Protein AF-A0A3A8JT07-F1 (afdb_monomer)

Radius of gyration: 25.57 Å; Cα contacts (8 Å, |Δi|>4): 66; chains: 1; bounding box: 73×43×62 Å

Mean predicted aligned error: 12.84 Å

pLDDT: mean 75.58, std 18.22, range [32.94, 95.94]

Structure (mmCIF, N/CA/C/O backbone):
data_AF-A0A3A8JT07-F1
#
_entry.id   AF-A0A3A8JT07-F1
#
loop_
_atom_site.group_PDB
_atom_site.id
_atom_site.type_symbol
_atom_site.label_atom_id
_atom_site.label_alt_id
_atom_site.label_comp_id
_atom_site.label_asym_id
_atom_site.label_entity_id
_atom_site.label_seq_id
_atom_site.pdbx_PDB_ins_code
_atom_site.Cartn_x
_atom_site.Cartn_y
_atom_site.Cartn_z
_atom_site.occupancy
_atom_site.B_iso_or_equiv
_atom_site.auth_seq_id
_atom_site.auth_comp_id
_atom_site.auth_asym_id
_atom_site.auth_atom_id
_atom_site.pdbx_PDB_model_num
ATOM 1 N N . TRP A 1 1 ? 56.493 26.910 -41.799 1.00 32.94 1 TRP A N 1
ATOM 2 C CA . TRP A 1 1 ? 55.081 27.142 -42.151 1.00 32.94 1 TRP A CA 1
ATOM 3 C C . TRP A 1 1 ? 54.328 25.835 -41.924 1.00 32.94 1 TRP A C 1
ATOM 5 O O . TRP A 1 1 ? 54.460 24.938 -42.736 1.00 32.94 1 TRP A O 1
ATOM 15 N N . TYR A 1 2 ? 54.002 25.526 -40.665 1.00 40.41 2 TYR A N 1
ATOM 16 C CA . TYR A 1 2 ? 52.735 25.775 -39.939 1.00 40.41 2 TYR A CA 1
ATOM 17 C C . TYR A 1 2 ? 51.700 24.659 -40.157 1.00 40.41 2 TYR A C 1
ATOM 19 O O . TYR A 1 2 ? 51.165 24.512 -41.245 1.00 40.41 2 TYR A O 1
ATOM 27 N N . GLY A 1 3 ? 51.413 23.913 -39.085 1.00 36.00 3 GLY A N 1
ATOM 28 C CA . GLY A 1 3 ? 50.337 22.920 -39.014 1.00 36.00 3 GLY A CA 1
ATOM 29 C C . GLY A 1 3 ? 50.487 22.030 -37.780 1.00 36.00 3 GLY A C 1
ATOM 30 O O . GLY A 1 3 ? 50.827 20.862 -37.906 1.00 36.00 3 GLY A O 1
ATOM 31 N N . GLY A 1 4 ? 50.368 22.619 -36.585 1.00 39.94 4 GLY A N 1
ATOM 32 C CA . GLY A 1 4 ? 50.574 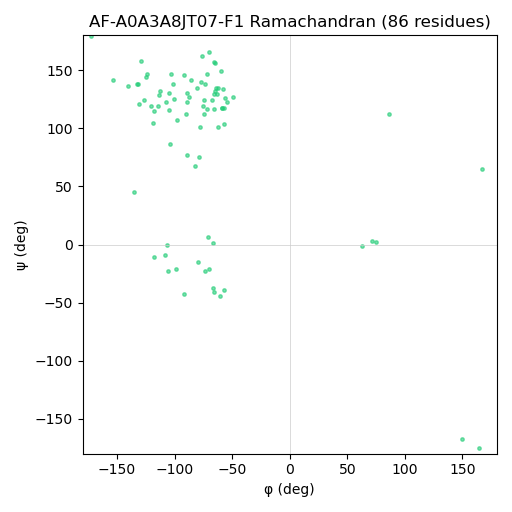21.930 -35.305 1.00 39.94 4 GLY A CA 1
ATOM 33 C C . GLY A 1 4 ? 49.478 20.908 -34.952 1.00 39.94 4 GLY A C 1
ATOM 34 O O . GLY A 1 4 ? 48.395 20.938 -35.538 1.00 39.94 4 GLY A O 1
ATOM 35 N N . PRO A 1 5 ? 49.739 20.029 -33.967 1.00 45.75 5 PRO A N 1
ATOM 36 C CA . PRO A 1 5 ? 48.870 18.926 -33.571 1.00 45.75 5 PRO A CA 1
ATOM 37 C C . PRO A 1 5 ? 47.769 19.433 -32.631 1.00 45.75 5 PRO A C 1
ATOM 39 O O . PRO A 1 5 ? 47.757 19.136 -31.441 1.00 45.75 5 PRO A O 1
ATOM 42 N N . TRP A 1 6 ? 46.850 20.243 -33.145 1.00 42.94 6 TRP A N 1
ATOM 43 C CA . TRP A 1 6 ? 45.694 20.689 -32.370 1.00 42.94 6 TRP A CA 1
ATOM 44 C C . TRP A 1 6 ? 44.550 19.696 -32.550 1.00 42.94 6 TRP A C 1
ATOM 46 O O . TRP A 1 6 ? 43.582 19.943 -33.267 1.00 42.94 6 TRP A O 1
ATOM 56 N N . GLY A 1 7 ? 44.663 18.560 -31.861 1.00 45.28 7 GLY A N 1
ATOM 57 C CA . GLY A 1 7 ? 43.466 17.908 -31.348 1.00 45.28 7 GLY A CA 1
ATOM 58 C C . GLY A 1 7 ? 42.784 18.914 -30.425 1.00 45.28 7 GLY A C 1
ATOM 59 O O . GLY A 1 7 ? 43.393 19.384 -29.467 1.00 45.28 7 GLY A O 1
ATOM 60 N N . SER A 1 8 ? 41.565 19.323 -30.774 1.00 46.00 8 SER A N 1
ATOM 61 C CA . SER A 1 8 ? 40.761 20.229 -29.955 1.00 46.00 8 SER A CA 1
ATOM 62 C C . SER A 1 8 ? 40.735 19.716 -28.505 1.00 46.00 8 SER A C 1
ATOM 64 O O . SER A 1 8 ? 40.363 18.558 -28.300 1.00 46.00 8 SER A O 1
ATOM 66 N N . PRO A 1 9 ? 41.085 20.531 -27.490 1.00 48.91 9 PRO A N 1
ATOM 67 C CA . PRO A 1 9 ? 41.126 20.096 -26.088 1.00 48.91 9 PRO A CA 1
ATOM 68 C C . PRO A 1 9 ? 39.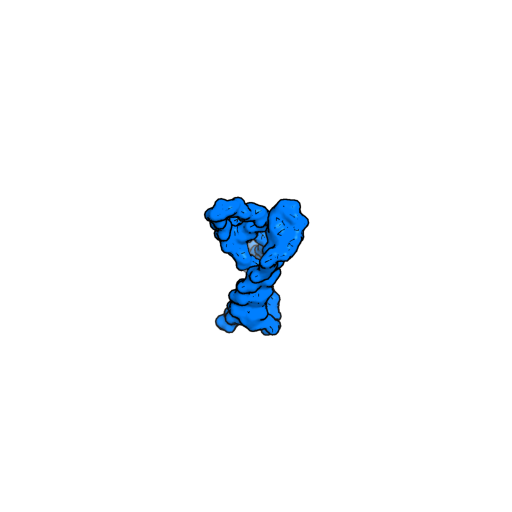736 19.760 -25.520 1.00 48.91 9 PRO A C 1
ATOM 70 O O . PRO A 1 9 ? 39.606 19.404 -24.354 1.00 48.91 9 PRO A O 1
ATOM 73 N N . PHE A 1 10 ? 38.693 19.871 -26.344 1.00 47.12 10 PHE A N 1
ATOM 74 C CA . PHE A 1 10 ? 37.299 19.667 -25.975 1.00 47.12 10 PHE A CA 1
ATOM 75 C C . PHE A 1 10 ? 36.710 18.357 -26.513 1.00 47.12 10 PHE A C 1
ATOM 77 O O . PHE A 1 10 ? 35.542 18.078 -26.255 1.00 47.12 10 PHE A O 1
ATOM 84 N N . TYR A 1 11 ? 37.477 17.547 -27.253 1.00 44.31 11 TYR A N 1
ATOM 85 C CA . TYR A 1 11 ? 36.983 16.280 -27.798 1.00 44.31 11 TYR A CA 1
ATOM 86 C C . TYR A 1 11 ? 37.520 15.092 -26.991 1.00 44.31 11 TYR A C 1
ATOM 88 O O . TYR A 1 11 ? 38.548 14.504 -27.317 1.00 44.31 11 TYR A O 1
ATOM 96 N N . SER A 1 12 ? 36.810 14.746 -25.915 1.00 50.47 12 SER A N 1
ATOM 97 C CA . SER A 1 12 ? 36.966 13.450 -25.250 1.00 50.47 12 SER A CA 1
ATOM 98 C C . SER A 1 12 ? 35.980 12.458 -25.883 1.00 50.47 12 SER A C 1
ATOM 100 O O . SER A 1 12 ? 34.773 12.634 -25.715 1.00 50.47 12 SER A O 1
ATOM 102 N N . PRO A 1 13 ? 36.435 11.419 -26.612 1.00 51.19 13 PRO A N 1
ATOM 103 C CA . PRO A 1 13 ? 35.551 10.465 -27.294 1.00 51.19 13 PRO A CA 1
ATOM 104 C C . PRO A 1 13 ? 34.799 9.506 -26.349 1.00 51.19 13 PRO A C 1
ATOM 106 O O . PRO A 1 13 ? 34.117 8.602 -26.819 1.00 51.19 13 PRO A O 1
ATOM 109 N N . TYR A 1 14 ? 34.896 9.697 -25.028 1.00 49.97 14 TYR A N 1
ATOM 110 C CA 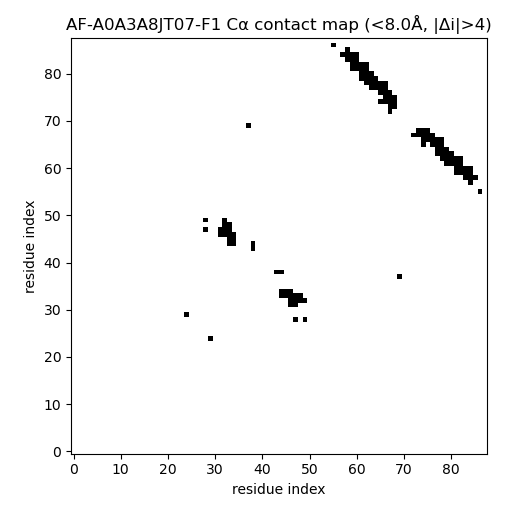. TYR A 1 14 ? 34.311 8.809 -24.020 1.00 49.97 14 TYR A CA 1
ATOM 111 C C . TYR A 1 14 ? 33.595 9.569 -22.898 1.00 49.97 14 TYR A C 1
ATOM 113 O O . TYR A 1 14 ? 33.749 9.247 -21.722 1.00 49.97 14 TYR A O 1
ATOM 121 N N . TYR A 1 15 ? 32.787 10.577 -23.238 1.00 46.06 15 TYR A N 1
ATOM 122 C CA . TYR A 1 15 ? 31.836 11.143 -22.278 1.00 46.06 15 TYR A CA 1
ATOM 123 C C . TYR A 1 15 ? 30.609 10.225 -22.177 1.00 46.06 15 TYR A C 1
ATOM 125 O O . TYR A 1 15 ? 29.553 10.496 -22.743 1.00 46.06 15 TYR A O 1
ATOM 133 N N . TYR A 1 16 ? 30.766 9.092 -21.491 1.00 50.41 16 TYR A N 1
ATOM 134 C CA . TYR A 1 16 ? 29.610 8.373 -20.966 1.00 50.41 16 TYR A CA 1
ATOM 135 C C . TYR A 1 16 ? 29.064 9.206 -19.801 1.00 50.41 16 TYR A C 1
ATOM 137 O O . TYR A 1 16 ? 29.797 9.408 -18.829 1.00 50.41 16 TYR A O 1
ATOM 145 N N . PRO A 1 17 ? 27.829 9.735 -19.876 1.00 55.97 17 PRO A N 1
ATOM 146 C CA . PRO A 1 17 ? 27.231 10.371 -18.716 1.00 55.97 17 PRO A CA 1
ATOM 147 C C . PRO A 1 1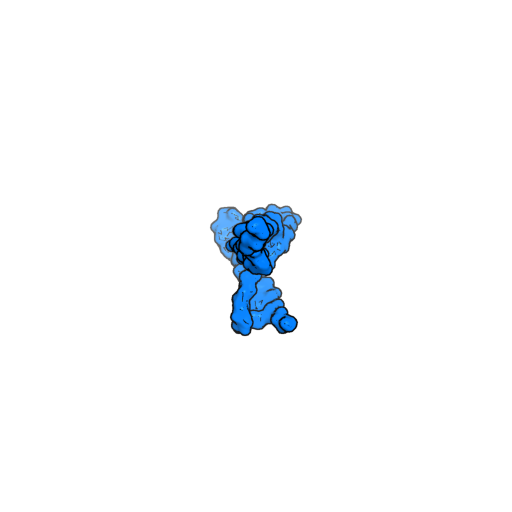7 ? 27.180 9.332 -17.586 1.00 55.97 17 PRO A C 1
ATOM 149 O O . PRO A 1 17 ? 26.812 8.182 -17.847 1.00 55.97 17 PRO A O 1
ATOM 152 N N . PRO A 1 18 ? 27.575 9.685 -16.350 1.00 60.81 18 PRO A N 1
ATOM 153 C CA . PRO A 1 18 ? 27.393 8.783 -15.225 1.00 60.81 18 PRO A CA 1
ATOM 154 C C . PRO A 1 18 ? 25.908 8.425 -15.156 1.00 60.81 18 PRO A C 1
ATOM 156 O O . PRO A 1 18 ? 25.056 9.315 -15.150 1.00 60.81 18 PRO A O 1
ATOM 159 N N . TYR A 1 19 ? 25.601 7.126 -15.156 1.00 59.16 19 TYR A N 1
ATOM 160 C CA . TYR A 1 19 ? 24.261 6.640 -14.851 1.00 59.16 19 TYR A CA 1
ATOM 161 C C . TYR A 1 19 ? 23.903 7.172 -13.463 1.00 59.16 19 TYR A C 1
ATOM 163 O O . TYR A 1 19 ? 24.436 6.714 -12.456 1.00 59.16 19 TYR A O 1
ATOM 171 N N . TYR A 1 20 ? 23.063 8.203 -13.418 1.00 61.88 20 TYR A N 1
ATOM 172 C CA . TYR A 1 20 ? 22.534 8.722 -12.169 1.00 61.88 20 TYR A CA 1
ATOM 173 C C . TYR A 1 20 ? 21.433 7.761 -11.734 1.00 61.88 20 TYR A C 1
ATOM 175 O O . TYR A 1 20 ? 20.335 7.768 -12.289 1.00 61.88 20 TYR A O 1
ATOM 183 N N . GLU A 1 21 ? 21.745 6.888 -10.781 1.00 71.06 21 GLU A N 1
ATOM 184 C CA . GLU A 1 21 ? 20.724 6.087 -10.119 1.00 71.06 21 GLU A CA 1
ATOM 185 C C . GLU A 1 21 ? 19.822 7.040 -9.331 1.00 71.06 21 GLU A C 1
ATOM 187 O O . GLU A 1 21 ? 20.277 7.769 -8.446 1.00 71.06 21 GLU A O 1
ATOM 192 N N . GLN A 1 22 ? 18.542 7.098 -9.701 1.00 77.31 22 GLN A N 1
ATOM 193 C CA . GLN A 1 22 ? 17.584 7.933 -8.990 1.00 77.31 22 GLN A CA 1
ATOM 194 C C . GLN A 1 22 ? 17.405 7.378 -7.569 1.00 77.31 22 GLN A C 1
ATOM 196 O O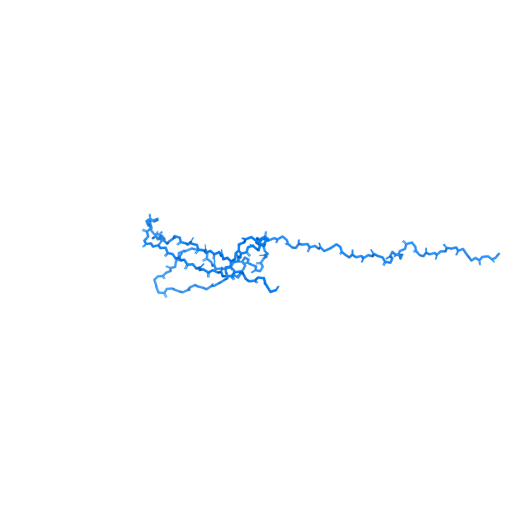 . GLN A 1 22 ? 17.151 6.179 -7.421 1.00 77.31 22 GLN A O 1
ATOM 201 N N . PRO A 1 23 ? 17.514 8.213 -6.520 1.00 82.12 23 PRO A N 1
ATOM 202 C CA . PRO A 1 23 ? 17.296 7.750 -5.159 1.00 82.12 23 PRO A CA 1
ATOM 203 C C . PRO A 1 23 ? 15.856 7.254 -4.998 1.00 82.12 23 PRO A C 1
ATOM 205 O O . PRO A 1 23 ? 14.909 7.904 -5.448 1.00 82.12 23 PRO A O 1
ATOM 208 N N . LEU A 1 24 ? 15.704 6.096 -4.355 1.00 85.94 24 LEU A N 1
ATOM 209 C CA . LEU A 1 24 ? 14.406 5.543 -3.982 1.00 85.94 24 LEU A CA 1
ATOM 210 C C . LEU A 1 24 ? 14.022 5.994 -2.560 1.00 85.94 24 LEU A C 1
ATOM 212 O O . LEU A 1 24 ? 14.903 6.080 -1.701 1.00 85.94 24 LEU A O 1
ATOM 216 N N . PRO A 1 25 ? 12.724 6.215 -2.281 1.00 89.56 25 PRO A N 1
ATOM 217 C CA . PRO A 1 25 ? 11.614 6.216 -3.238 1.00 89.56 25 PRO A CA 1
ATOM 218 C C . PRO A 1 25 ? 11.639 7.451 -4.152 1.00 89.56 25 PRO A C 1
ATOM 220 O O . PRO A 1 25 ? 12.041 8.538 -3.741 1.00 89.56 25 PRO A O 1
ATOM 223 N N . THR A 1 26 ? 11.192 7.288 -5.399 1.00 90.56 26 THR A N 1
ATOM 224 C CA . THR A 1 26 ? 11.059 8.414 -6.333 1.00 90.56 26 THR A CA 1
ATOM 225 C C . THR A 1 26 ? 9.827 9.258 -5.992 1.00 90.56 26 THR A C 1
ATOM 227 O O . THR A 1 26 ? 8.908 8.798 -5.312 1.00 90.56 26 THR A O 1
ATOM 230 N N . ALA A 1 27 ? 9.769 10.495 -6.494 1.00 90.00 27 ALA A N 1
ATOM 231 C CA . ALA A 1 27 ? 8.591 11.348 -6.322 1.00 90.00 27 ALA A CA 1
ATOM 232 C C . ALA A 1 27 ? 7.312 10.685 -6.870 1.00 90.00 27 ALA A C 1
ATOM 234 O O . ALA A 1 27 ? 6.264 10.738 -6.233 1.00 90.00 27 ALA A O 1
ATOM 235 N N . ASP A 1 28 ? 7.412 9.996 -8.008 1.00 90.31 28 ASP A N 1
ATOM 236 C CA . ASP A 1 28 ? 6.278 9.292 -8.613 1.00 90.31 28 ASP A CA 1
ATOM 237 C C . ASP A 1 28 ? 5.803 8.115 -7.756 1.00 90.31 28 ASP A C 1
ATOM 239 O O . ASP A 1 28 ? 4.595 7.895 -7.639 1.00 90.31 28 ASP A O 1
ATOM 243 N N . MET A 1 29 ? 6.734 7.395 -7.110 1.00 92.12 29 MET A N 1
ATOM 244 C CA . MET A 1 29 ? 6.382 6.345 -6.151 1.00 92.12 29 MET A CA 1
ATOM 245 C C . MET A 1 29 ? 5.585 6.919 -4.986 1.00 92.12 29 MET A C 1
ATOM 247 O O . MET A 1 29 ? 4.582 6.335 -4.604 1.00 92.12 29 MET A O 1
ATOM 251 N N . LEU A 1 30 ? 5.996 8.066 -4.443 1.00 91.38 30 LEU A N 1
ATOM 252 C CA . LEU A 1 30 ? 5.290 8.702 -3.329 1.00 91.38 30 LEU A CA 1
ATOM 253 C C . LEU A 1 30 ? 3.893 9.187 -3.732 1.00 91.38 30 LEU A C 1
ATOM 255 O O . LEU A 1 30 ? 2.945 8.998 -2.980 1.00 91.38 30 LEU A O 1
ATOM 259 N N . ASN A 1 31 ? 3.755 9.764 -4.926 1.00 92.25 31 ASN A N 1
ATOM 260 C CA . ASN A 1 31 ? 2.476 10.293 -5.405 1.00 92.25 31 ASN A CA 1
ATOM 261 C C . ASN A 1 31 ? 1.472 9.203 -5.803 1.00 92.25 31 ASN A C 1
ATOM 263 O O . ASN A 1 31 ? 0.272 9.465 -5.837 1.00 92.25 31 ASN A O 1
ATOM 267 N N . SER A 1 32 ? 1.958 8.005 -6.128 1.00 93.19 32 SER A N 1
ATOM 268 C CA . SER A 1 32 ? 1.120 6.893 -6.592 1.00 93.19 32 SER A CA 1
ATOM 269 C C . SER A 1 32 ? 0.986 5.777 -5.554 1.00 93.19 32 SER A C 1
ATOM 271 O O . SER A 1 32 ? 0.210 4.842 -5.758 1.00 93.19 32 SER A O 1
ATOM 273 N N . ALA A 1 33 ? 1.750 5.834 -4.461 1.00 92.12 33 ALA A N 1
ATOM 274 C CA . ALA A 1 33 ? 1.681 4.848 -3.394 1.00 92.12 33 ALA A CA 1
ATOM 275 C C . ALA A 1 33 ? 0.277 4.793 -2.791 1.00 92.12 33 ALA A C 1
ATOM 277 O O . ALA A 1 33 ? -0.430 5.798 -2.740 1.00 92.12 33 ALA A O 1
ATOM 278 N N . LEU A 1 34 ? -0.114 3.608 -2.318 1.00 90.56 34 LEU A N 1
ATOM 279 C CA . LEU A 1 34 ? -1.331 3.446 -1.533 1.00 90.56 34 LEU A CA 1
ATOM 280 C C . LEU A 1 34 ? -1.265 4.372 -0.303 1.00 90.56 34 LEU A C 1
ATOM 282 O O . LEU A 1 34 ? -0.374 4.181 0.527 1.00 90.56 34 LEU A O 1
ATOM 286 N N . PRO A 1 35 ? -2.174 5.355 -0.171 1.00 87.94 35 PRO A N 1
ATOM 287 C CA . PRO A 1 35 ? -2.142 6.283 0.948 1.00 87.94 35 PRO A CA 1
ATOM 288 C C . PRO A 1 35 ? -2.379 5.572 2.277 1.00 87.94 35 PRO A C 1
ATOM 290 O O . PRO A 1 35 ? -3.299 4.764 2.415 1.00 87.94 35 PRO A O 1
ATOM 293 N N . GLU A 1 36 ? -1.560 5.909 3.266 1.00 85.81 36 GLU A N 1
ATOM 294 C CA . GLU A 1 36 ? -1.754 5.474 4.644 1.00 85.81 36 GLU A CA 1
ATOM 295 C C . GLU A 1 36 ? -2.709 6.428 5.369 1.00 85.81 36 GLU A C 1
ATOM 297 O O . GLU A 1 36 ? -2.644 7.646 5.192 1.00 85.81 36 GLU A O 1
ATOM 302 N N . GLY A 1 37 ? -3.583 5.882 6.217 1.00 87.31 37 GLY A N 1
ATOM 303 C CA . GLY A 1 37 ? -4.480 6.682 7.044 1.00 87.31 37 GLY A CA 1
ATOM 304 C C . GLY A 1 37 ? -5.807 5.998 7.343 1.00 87.31 37 GLY A C 1
ATOM 305 O O . GLY A 1 37 ? -5.986 4.798 7.132 1.00 87.31 37 GLY A O 1
ATOM 306 N N . THR A 1 38 ? -6.739 6.792 7.862 1.00 91.12 38 THR A N 1
ATOM 307 C CA . THR A 1 38 ? -8.094 6.346 8.182 1.00 91.12 38 THR A CA 1
ATOM 308 C C . THR A 1 38 ? -8.951 6.313 6.926 1.00 91.12 38 THR A C 1
ATOM 310 O O . THR A 1 38 ? -8.969 7.270 6.154 1.00 91.12 38 THR A O 1
ATOM 313 N N . LEU A 1 39 ? -9.700 5.227 6.751 1.00 89.88 39 LEU A N 1
ATOM 314 C CA . LEU A 1 39 ? -10.713 5.108 5.712 1.00 89.88 39 LEU A CA 1
ATOM 315 C C . LEU A 1 39 ? -12.095 5.350 6.323 1.00 89.88 39 LEU A C 1
ATOM 317 O O . LEU A 1 39 ? -12.474 4.684 7.285 1.00 89.88 39 LEU A O 1
ATOM 321 N N . GLU A 1 40 ? -12.842 6.295 5.759 1.00 90.31 40 GLU A N 1
ATOM 322 C CA . GLU A 1 40 ? -14.209 6.591 6.196 1.00 90.31 40 GLU A CA 1
ATOM 323 C C . GLU A 1 40 ? -15.168 5.416 5.919 1.00 90.31 40 GLU A C 1
ATOM 325 O O . GLU A 1 40 ? -14.912 4.604 5.021 1.00 90.31 40 GLU A O 1
ATOM 330 N N . PRO A 1 41 ? -16.303 5.313 6.636 1.00 88.62 4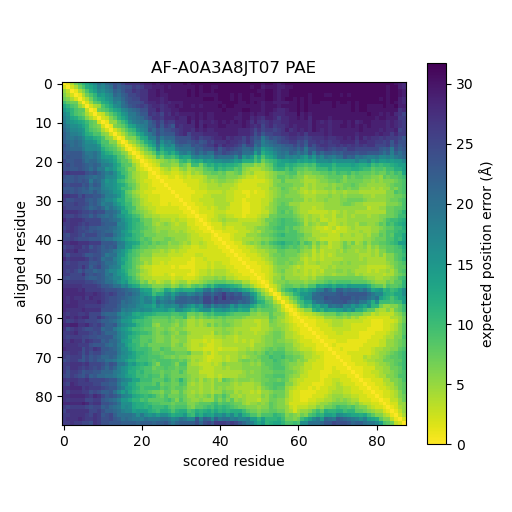1 PRO A N 1
ATOM 331 C CA . PRO A 1 41 ? -17.294 4.268 6.390 1.00 88.62 41 PRO A CA 1
ATOM 332 C C . PRO A 1 41 ? -17.773 4.242 4.930 1.00 88.62 41 PRO A C 1
ATOM 334 O O . PRO A 1 41 ? -18.289 5.228 4.410 1.00 88.62 41 PRO A O 1
ATOM 337 N N . GLY A 1 42 ? -17.610 3.093 4.265 1.00 90.94 42 GLY A N 1
ATOM 338 C CA . GLY A 1 42 ? -17.937 2.924 2.841 1.00 90.94 42 GLY A CA 1
ATOM 339 C C . GLY A 1 42 ? -16.932 3.559 1.872 1.00 90.94 42 GLY A C 1
ATOM 340 O O . GLY A 1 42 ? -17.137 3.498 0.661 1.00 90.94 42 GLY A O 1
ATOM 341 N N . GLY A 1 43 ? -15.851 4.151 2.384 1.00 88.88 43 GLY A N 1
ATOM 342 C CA . GLY A 1 43 ? -14.758 4.689 1.588 1.00 88.88 43 GLY A CA 1
ATOM 343 C C . GLY A 1 43 ? -14.012 3.601 0.819 1.00 88.88 43 GLY A C 1
ATOM 344 O O . GLY A 1 43 ? -14.014 2.426 1.181 1.00 88.88 43 GLY A O 1
ATOM 345 N N . THR A 1 44 ? -13.361 4.000 -0.268 1.00 90.62 44 THR A N 1
ATOM 346 C CA . THR A 1 44 ? -12.458 3.150 -1.052 1.00 90.62 44 THR A CA 1
ATOM 347 C C . THR A 1 44 ? -11.181 3.932 -1.312 1.00 90.62 44 THR A C 1
ATOM 349 O O . THR A 1 44 ? -11.243 5.126 -1.598 1.00 90.62 44 THR A O 1
ATOM 352 N N . GLN A 1 45 ? -10.034 3.264 -1.200 1.00 89.00 45 GLN A N 1
ATOM 353 C CA . GLN A 1 45 ? -8.727 3.843 -1.478 1.00 89.00 45 GLN A CA 1
ATOM 354 C C . GLN A 1 45 ? -7.939 2.905 -2.386 1.00 89.00 45 GLN A C 1
ATOM 356 O O . GLN A 1 45 ? -7.937 1.690 -2.193 1.00 89.00 45 GLN A O 1
ATOM 361 N N . GLU A 1 46 ? -7.250 3.491 -3.357 1.00 90.62 46 GLU A N 1
ATOM 362 C CA . GLU A 1 46 ? -6.432 2.781 -4.334 1.00 90.62 46 GLU A CA 1
ATOM 363 C C . GLU A 1 46 ? -5.029 3.394 -4.392 1.00 90.62 46 GLU A C 1
ATOM 365 O O . GLU A 1 46 ? -4.820 4.542 -3.988 1.00 90.62 46 GLU A O 1
ATOM 370 N N . GLY A 1 47 ? -4.068 2.609 -4.875 1.00 91.06 47 GLY A N 1
ATOM 371 C CA . GLY A 1 47 ? -2.687 3.026 -5.084 1.00 91.06 47 GLY A CA 1
ATOM 372 C C . GLY A 1 47 ? -1.759 1.830 -5.272 1.00 91.06 47 GLY A C 1
ATOM 373 O O . GLY A 1 47 ? -2.200 0.679 -5.334 1.00 91.06 47 GLY A O 1
ATOM 374 N N . PHE A 1 48 ? -0.465 2.106 -5.369 1.00 89.62 48 PHE A N 1
ATOM 375 C CA . PHE A 1 48 ? 0.560 1.100 -5.624 1.00 89.62 48 PHE A CA 1
ATOM 376 C C . PHE A 1 48 ? 1.336 0.726 -4.360 1.00 89.62 48 PHE A C 1
ATOM 378 O O . PHE A 1 48 ? 1.592 1.547 -3.481 1.00 89.62 48 PHE A O 1
ATOM 385 N N . LEU A 1 49 ? 1.751 -0.538 -4.294 1.00 84.69 49 LEU A N 1
ATOM 386 C CA . LEU A 1 49 ? 2.690 -1.040 -3.298 1.00 84.69 49 LEU A CA 1
ATOM 387 C C . LEU A 1 49 ? 4.021 -1.301 -3.992 1.00 84.69 49 LEU A C 1
ATOM 389 O O . LEU A 1 49 ? 4.085 -2.067 -4.954 1.00 84.69 49 LEU A O 1
ATOM 393 N N . TYR A 1 50 ? 5.077 -0.661 -3.503 1.00 83.38 50 TYR A N 1
ATOM 394 C CA . TYR A 1 50 ? 6.409 -0.783 -4.075 1.00 83.38 50 TYR A CA 1
ATOM 395 C C . TYR A 1 50 ? 7.286 -1.672 -3.202 1.00 83.38 50 TYR A C 1
ATOM 397 O O . TYR A 1 50 ? 7.409 -1.456 -1.999 1.00 83.38 50 TYR A O 1
ATOM 405 N N . PHE A 1 51 ? 7.944 -2.640 -3.833 1.00 77.94 51 PHE A N 1
ATOM 406 C CA . PHE A 1 51 ? 8.936 -3.495 -3.195 1.00 77.94 51 PHE A CA 1
ATOM 407 C C . PHE A 1 51 ? 10.292 -3.193 -3.813 1.00 77.94 51 PHE A C 1
ATOM 409 O O . PHE A 1 51 ? 10.443 -3.215 -5.036 1.00 77.94 51 PHE A O 1
ATOM 416 N N . GLN A 1 52 ? 11.289 -2.923 -2.975 1.00 74.31 52 GLN A N 1
ATOM 417 C CA . GLN A 1 52 ? 12.659 -2.899 -3.459 1.00 74.31 52 GLN A CA 1
ATOM 418 C C . GLN A 1 52 ? 13.042 -4.327 -3.855 1.00 74.31 52 GLN A C 1
ATOM 420 O O . GLN A 1 52 ? 12.937 -5.247 -3.044 1.00 74.31 52 GLN A O 1
ATOM 425 N N . GLY A 1 53 ? 13.472 -4.511 -5.103 1.00 70.69 53 GLY A N 1
ATOM 426 C CA . GLY A 1 53 ? 13.974 -5.796 -5.573 1.00 70.69 53 GLY A CA 1
ATOM 427 C C . GLY A 1 53 ? 15.221 -6.191 -4.787 1.00 70.69 53 GLY A C 1
ATOM 428 O O . GLY A 1 53 ? 16.309 -5.680 -5.046 1.00 70.69 53 GLY A O 1
ATOM 429 N N . VAL A 1 54 ? 15.065 -7.091 -3.819 1.00 60.19 54 VAL A N 1
ATOM 430 C CA . VAL A 1 54 ? 16.178 -7.750 -3.137 1.00 60.19 54 VAL A CA 1
ATOM 431 C C . VAL A 1 54 ? 16.739 -8.802 -4.088 1.00 60.19 54 VAL A C 1
ATOM 433 O O . VAL A 1 54 ? 16.031 -9.660 -4.610 1.00 60.19 54 VAL A O 1
ATOM 436 N N . ALA A 1 55 ? 18.010 -8.653 -4.444 1.00 54.97 55 ALA A N 1
ATOM 437 C CA . ALA A 1 55 ? 18.625 -9.440 -5.498 1.00 54.97 55 ALA A CA 1
ATOM 438 C C . ALA A 1 55 ? 18.562 -10.953 -5.195 1.00 54.97 55 ALA A C 1
ATOM 440 O O . ALA A 1 55 ? 19.198 -11.438 -4.263 1.00 54.97 55 ALA A O 1
ATOM 441 N N . ARG A 1 56 ? 17.867 -11.698 -6.065 1.00 57.72 56 ARG A N 1
ATOM 442 C CA . ARG A 1 56 ? 17.985 -13.152 -6.313 1.00 57.72 56 ARG A CA 1
ATOM 443 C C . ARG A 1 56 ? 17.663 -14.132 -5.173 1.00 57.72 56 ARG A C 1
ATOM 445 O O . ARG A 1 56 ? 17.801 -15.327 -5.420 1.00 57.72 56 ARG A O 1
ATOM 452 N N . ARG A 1 57 ? 17.302 -13.704 -3.958 1.00 59.97 57 ARG A N 1
ATOM 453 C CA . ARG A 1 57 ? 17.213 -14.635 -2.815 1.00 59.97 57 ARG A CA 1
ATOM 454 C C . ARG A 1 57 ? 15.790 -14.998 -2.390 1.00 59.97 57 ARG A C 1
ATOM 456 O O . ARG A 1 57 ? 15.607 -16.063 -1.807 1.00 59.97 57 ARG A O 1
ATOM 463 N N . GLU A 1 58 ? 14.803 -14.167 -2.700 1.00 65.75 58 GLU A N 1
ATOM 464 C CA . GLU A 1 58 ? 13.413 -14.365 -2.294 1.00 65.75 58 GLU A CA 1
ATOM 465 C C . GLU A 1 58 ? 12.484 -14.522 -3.511 1.00 65.75 58 GLU A C 1
ATOM 467 O O . GLU A 1 58 ? 12.276 -13.577 -4.268 1.00 65.75 58 GLU A O 1
ATOM 472 N N . ASP A 1 59 ? 11.880 -15.705 -3.672 1.00 70.88 59 ASP A N 1
ATOM 473 C CA . ASP A 1 59 ? 10.928 -16.006 -4.761 1.00 70.88 59 ASP A CA 1
ATOM 474 C C . ASP A 1 59 ? 9.512 -15.453 -4.493 1.00 70.88 59 ASP A C 1
ATOM 476 O O . ASP A 1 59 ? 8.661 -15.375 -5.384 1.00 70.88 59 ASP A O 1
ATOM 480 N N . ALA A 1 60 ? 9.227 -15.076 -3.244 1.00 74.94 60 ALA A N 1
ATOM 481 C CA . ALA A 1 60 ? 7.949 -14.512 -2.834 1.00 74.94 60 ALA A CA 1
ATOM 482 C C . ALA A 1 60 ? 8.104 -13.608 -1.608 1.00 74.94 60 ALA A C 1
ATOM 484 O O . ALA A 1 60 ? 8.816 -13.937 -0.659 1.00 74.94 60 ALA A O 1
ATOM 485 N N . VAL A 1 61 ? 7.364 -12.502 -1.598 1.00 77.19 61 VAL A N 1
ATOM 486 C CA . VAL A 1 61 ? 7.224 -11.607 -0.444 1.00 77.19 61 VAL A CA 1
ATOM 487 C C . VAL A 1 61 ? 5.747 -11.466 -0.095 1.00 77.19 61 VAL A C 1
ATOM 489 O O . VAL A 1 61 ? 4.884 -11.528 -0.964 1.00 77.19 61 VAL A O 1
ATOM 492 N N . THR A 1 62 ? 5.423 -11.317 1.188 1.00 81.50 62 THR A N 1
ATOM 493 C CA . THR A 1 62 ? 4.047 -11.047 1.630 1.00 81.50 62 THR A CA 1
ATOM 494 C C . THR A 1 62 ? 4.025 -9.733 2.382 1.00 81.50 62 THR A C 1
ATOM 496 O O . THR A 1 62 ? 4.670 -9.612 3.423 1.00 81.50 62 THR A O 1
ATOM 499 N N . LEU A 1 63 ? 3.258 -8.762 1.888 1.00 82.12 63 LEU A N 1
ATOM 500 C CA . LEU A 1 63 ? 2.932 -7.584 2.679 1.00 82.12 63 LEU A CA 1
ATOM 501 C C . LEU A 1 63 ? 1.904 -7.984 3.733 1.00 82.12 63 LEU A C 1
ATOM 503 O O . LEU A 1 63 ? 0.832 -8.488 3.397 1.00 82.12 63 LEU A O 1
ATOM 507 N N . GLN A 1 64 ? 2.220 -7.736 4.999 1.00 88.88 64 GLN A N 1
ATOM 508 C CA . GLN A 1 64 ? 1.292 -7.916 6.104 1.00 88.88 64 GLN A CA 1
ATOM 509 C C . GLN A 1 64 ? 0.977 -6.559 6.725 1.00 88.88 64 GLN A C 1
ATOM 511 O O . GLN A 1 64 ? 1.866 -5.889 7.244 1.00 88.88 64 GLN A O 1
ATOM 516 N N . VAL A 1 65 ? -0.298 -6.182 6.702 1.00 88.00 65 VAL A N 1
ATOM 517 C CA . VAL A 1 65 ? -0.793 -4.936 7.293 1.00 88.00 65 VAL A CA 1
ATOM 518 C C . VAL A 1 65 ? -1.679 -5.278 8.480 1.00 88.00 65 VAL A C 1
ATOM 520 O O . VAL A 1 65 ? -2.556 -6.139 8.391 1.00 88.00 65 VAL A O 1
ATOM 523 N N . LYS A 1 66 ? -1.445 -4.612 9.608 1.00 92.00 66 LYS A N 1
ATOM 524 C CA . LYS A 1 66 ? -2.307 -4.682 10.788 1.00 92.00 66 LYS A CA 1
ATOM 525 C C . LYS A 1 66 ? -3.367 -3.592 10.662 1.00 92.00 66 LYS A C 1
ATOM 527 O O . LYS A 1 66 ? -3.018 -2.424 10.549 1.00 92.00 66 LYS A O 1
ATOM 532 N N . LEU A 1 67 ? -4.637 -3.979 10.686 1.00 90.94 67 LEU A N 1
ATOM 533 C CA . LEU A 1 67 ? -5.750 -3.037 10.664 1.00 90.94 67 LEU A CA 1
ATOM 534 C C . LEU A 1 67 ? -6.103 -2.657 12.098 1.00 90.94 67 LEU A C 1
ATOM 536 O O . LEU A 1 67 ? -6.242 -3.533 12.960 1.00 90.94 67 LEU A O 1
ATOM 540 N N . VAL A 1 68 ? -6.217 -1.356 12.339 1.00 93.75 68 VAL A N 1
ATOM 541 C CA . VAL A 1 68 ? -6.505 -0.783 13.653 1.00 93.75 68 VAL A CA 1
ATOM 542 C C . VAL A 1 68 ? -7.729 0.109 13.575 1.00 93.75 68 VAL A C 1
ATOM 544 O O . VAL A 1 68 ? -7.952 0.774 12.563 1.00 93.75 68 VAL A O 1
ATOM 547 N N . ASP A 1 69 ? -8.522 0.105 14.638 1.00 92.50 69 ASP A N 1
ATOM 548 C CA . ASP A 1 69 ? -9.607 1.059 14.797 1.00 92.50 69 ASP A CA 1
ATOM 549 C C . ASP A 1 69 ? -9.005 2.467 14.890 1.00 92.50 69 ASP A C 1
ATOM 551 O O . ASP A 1 69 ? -8.061 2.703 15.645 1.00 92.50 69 ASP A O 1
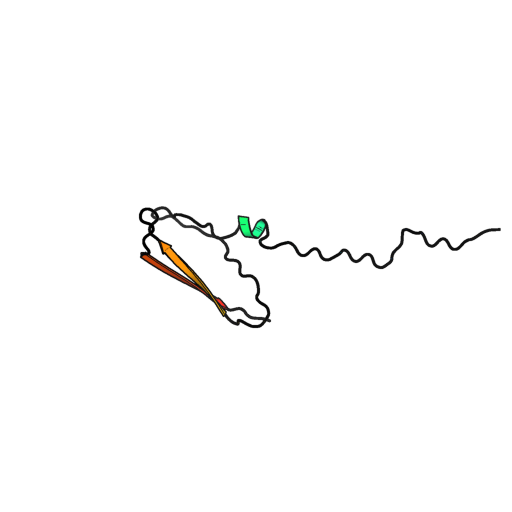ATOM 555 N N . ALA A 1 70 ? -9.514 3.401 14.091 1.00 89.50 70 ALA A N 1
ATOM 556 C CA . ALA A 1 70 ? -8.936 4.737 13.996 1.00 89.50 70 ALA A CA 1
ATOM 557 C C . ALA A 1 70 ? -9.153 5.591 15.259 1.00 89.50 70 ALA A C 1
ATOM 559 O O . ALA A 1 70 ? -8.426 6.561 15.465 1.00 89.50 70 ALA A O 1
ATOM 560 N N . GLN A 1 71 ? -10.142 5.256 16.092 1.00 92.62 71 GLN A N 1
ATOM 561 C CA . GLN A 1 71 ? -10.459 5.979 17.324 1.00 92.62 71 GLN A CA 1
ATOM 562 C C . GLN A 1 71 ? -9.717 5.392 18.524 1.00 92.62 71 GLN A C 1
ATOM 564 O O . GLN A 1 71 ? -9.210 6.143 19.358 1.00 92.62 71 GLN A O 1
ATOM 569 N N . THR A 1 72 ? -9.658 4.062 18.628 1.00 94.69 72 THR A N 1
ATOM 570 C CA . THR A 1 72 ? -9.080 3.378 19.797 1.00 94.69 72 THR A CA 1
ATOM 571 C C . THR A 1 72 ? -7.641 2.912 19.579 1.00 94.69 72 THR A C 1
ATOM 573 O O . THR A 1 72 ? -6.917 2.678 20.545 1.00 94.69 72 THR A O 1
ATOM 576 N N . GLY A 1 73 ? -7.206 2.767 18.323 1.00 92.00 73 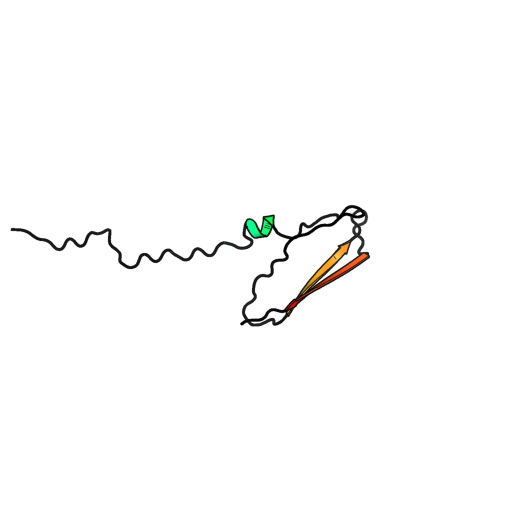GLY A N 1
ATOM 577 C CA . GLY A 1 73 ? -5.918 2.172 17.954 1.00 92.00 73 GLY A CA 1
ATOM 578 C C . GLY A 1 73 ? -5.855 0.654 18.162 1.00 92.00 73 GLY A C 1
ATOM 579 O O . GLY A 1 73 ? -4.803 0.040 17.948 1.00 92.00 73 GLY A O 1
ATOM 580 N N . GLU A 1 74 ? -6.955 0.025 18.581 1.00 95.94 74 GLU A N 1
ATOM 581 C CA . GLU A 1 74 ? -6.991 -1.410 18.838 1.00 95.94 74 GLU A CA 1
ATOM 582 C C . GLU A 1 74 ? -6.975 -2.205 17.525 1.00 95.94 74 GLU A C 1
ATOM 584 O O . GLU A 1 74 ? -7.661 -1.846 16.565 1.00 95.94 74 GLU A O 1
ATOM 589 N N . PRO A 1 75 ? -6.205 -3.306 17.441 1.00 94.38 75 PRO A N 1
ATOM 590 C CA . PRO A 1 75 ? -6.275 -4.183 16.286 1.00 94.38 75 PRO A CA 1
ATOM 591 C C . PRO A 1 75 ? -7.629 -4.856 16.165 1.00 94.38 75 PRO A C 1
ATOM 593 O O . PRO A 1 75 ? -8.062 -5.534 17.093 1.00 94.38 75 PRO A O 1
ATOM 596 N N . PHE A 1 76 ? -8.198 -4.812 14.966 1.00 94.00 76 PHE A N 1
ATOM 597 C CA . PHE A 1 76 ? -9.390 -5.595 14.642 1.00 94.00 76 PHE A CA 1
ATOM 598 C C . PHE A 1 76 ? -9.151 -6.610 13.518 1.00 94.00 76 PHE A C 1
ATOM 600 O O . PHE A 1 76 ? -9.988 -7.479 13.283 1.00 94.00 76 PHE A O 1
ATOM 607 N N . GLY A 1 77 ? -8.011 -6.541 12.822 1.00 92.50 77 GLY A N 1
ATOM 608 C CA . GLY A 1 77 ? -7.734 -7.468 11.731 1.00 92.50 77 GLY A CA 1
ATOM 609 C C . GLY A 1 77 ? -6.333 -7.375 11.146 1.00 92.50 77 GLY A C 1
ATOM 610 O O . GLY A 1 77 ? -5.492 -6.575 11.557 1.00 92.50 77 GLY A O 1
ATOM 611 N N . SER A 1 78 ? -6.086 -8.226 10.153 1.00 93.25 78 SER A N 1
ATOM 612 C CA . SER A 1 78 ? -4.855 -8.215 9.368 1.00 93.25 78 SER A CA 1
ATOM 613 C C . SER A 1 78 ? -5.145 -8.482 7.898 1.00 93.25 78 SER A C 1
ATOM 615 O O . SER A 1 78 ? -5.869 -9.428 7.583 1.00 93.25 78 SER A O 1
ATOM 617 N N . LEU A 1 79 ? -4.512 -7.714 7.019 1.00 88.25 79 LEU A N 1
ATOM 618 C CA . LEU A 1 79 ? -4.494 -7.936 5.578 1.00 88.25 79 LEU A CA 1
ATOM 619 C C . LEU A 1 79 ? -3.156 -8.572 5.187 1.00 88.25 79 LEU A C 1
ATOM 621 O O . LEU A 1 79 ? -2.104 -8.170 5.688 1.00 88.25 79 LEU A O 1
ATOM 625 N N . ARG A 1 80 ? -3.188 -9.568 4.296 1.00 89.56 80 ARG A N 1
ATOM 626 C CA . ARG A 1 80 ? -1.986 -10.181 3.720 1.00 89.56 80 ARG A CA 1
ATOM 627 C C . ARG A 1 80 ? -2.073 -10.150 2.202 1.00 89.56 80 ARG A C 1
ATOM 629 O O . ARG A 1 80 ? -3.033 -10.676 1.647 1.00 89.56 80 ARG A O 1
ATOM 636 N N . ILE A 1 81 ? -1.071 -9.566 1.554 1.00 84.25 81 ILE A N 1
ATOM 637 C CA . ILE A 1 81 ? -0.976 -9.478 0.094 1.00 84.25 81 ILE A CA 1
ATOM 638 C C . ILE A 1 81 ? 0.294 -10.222 -0.342 1.00 84.25 81 ILE A C 1
ATOM 640 O O . ILE A 1 81 ? 1.396 -9.709 -0.127 1.00 84.25 81 ILE A O 1
ATOM 644 N N . PRO A 1 82 ? 0.172 -11.438 -0.904 1.00 84.44 82 PRO A N 1
ATOM 645 C CA . PRO A 1 82 ? 1.313 -12.171 -1.437 1.00 84.44 82 PRO A CA 1
ATOM 646 C C . PRO A 1 82 ? 1.732 -11.612 -2.804 1.00 84.44 82 PRO A C 1
ATOM 648 O O . PRO A 1 82 ? 0.889 -11.323 -3.652 1.00 84.44 82 PRO A O 1
ATOM 651 N N . PHE A 1 83 ? 3.037 -11.512 -3.038 1.00 79.62 83 PHE A N 1
ATOM 652 C CA . PHE A 1 83 ? 3.638 -11.096 -4.301 1.00 79.62 83 PHE A CA 1
ATOM 653 C C . PHE A 1 83 ? 4.730 -12.093 -4.700 1.00 79.62 83 PHE A C 1
ATOM 655 O O . PHE A 1 83 ? 5.682 -12.318 -3.952 1.00 79.62 83 PHE A O 1
ATOM 662 N N . GLN A 1 84 ? 4.576 -12.713 -5.870 1.00 78.44 84 GLN A N 1
ATOM 663 C CA . GLN A 1 84 ? 5.568 -13.633 -6.427 1.00 78.44 84 GLN A CA 1
ATOM 664 C C . GLN A 1 84 ? 6.595 -12.849 -7.241 1.00 78.44 84 GLN A C 1
ATOM 666 O O . GLN A 1 84 ? 6.233 -12.101 -8.151 1.00 78.44 84 GLN A O 1
ATOM 671 N N . VAL A 1 85 ? 7.873 -13.045 -6.930 1.00 71.25 85 VAL A N 1
ATOM 672 C CA . VAL A 1 85 ? 8.981 -12.418 -7.646 1.00 71.25 85 VAL A CA 1
ATOM 673 C C . VAL A 1 85 ? 9.503 -13.438 -8.651 1.00 71.25 85 VAL A C 1
ATOM 675 O O . VAL A 1 85 ? 10.124 -14.426 -8.283 1.00 71.25 85 VAL A O 1
ATOM 678 N N . SER A 1 86 ? 9.232 -13.223 -9.937 1.00 65.44 86 SER A N 1
ATOM 679 C CA . SER A 1 86 ? 9.798 -14.044 -11.009 1.00 65.44 86 SER A CA 1
ATOM 680 C C . SER A 1 86 ? 10.899 -13.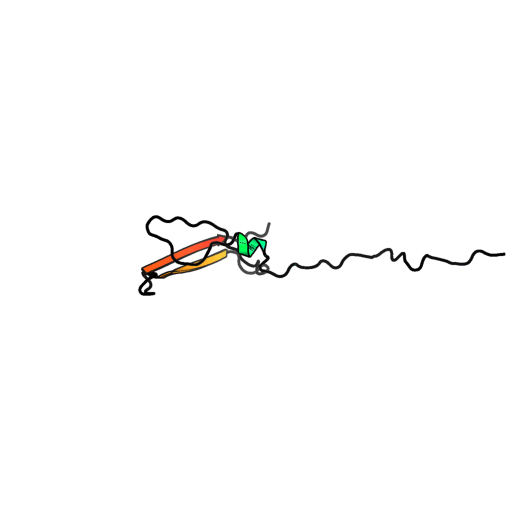259 -11.709 1.00 65.44 86 SER A C 1
ATOM 682 O O . SER A 1 86 ? 10.641 -12.236 -12.343 1.00 65.44 86 SER A O 1
ATOM 684 N N . THR A 1 87 ? 12.135 -13.743 -11.615 1.00 59.88 87 THR A N 1
ATOM 685 C CA . THR A 1 87 ? 13.188 -13.388 -12.570 1.00 59.88 87 THR A CA 1
ATOM 686 C C . THR A 1 87 ? 12.915 -14.128 -13.876 1.00 59.88 87 THR A C 1
ATOM 688 O O . THR A 1 87 ? 12.987 -15.356 -13.907 1.00 59.88 87 THR A O 1
ATOM 691 N N . LYS A 1 88 ? 12.564 -13.383 -14.928 1.00 52.84 88 LYS A N 1
ATOM 692 C CA . LYS A 1 88 ? 12.627 -13.871 -16.311 1.00 52.84 88 LYS A CA 1
ATOM 693 C C . LYS A 1 88 ? 14.070 -13.987 -16.785 1.00 52.84 88 LYS A C 1
ATOM 695 O O . LYS A 1 88 ? 14.893 -13.152 -16.347 1.00 52.84 88 LYS A O 1
#

Foldseek 3Di:
DDDDDDPPPPDDVDPPPPPPDDDPPDPVCVVFAFDDDDADVVGDTDGDDDDDDDPDDDQKDKDKDFDADRPPRHTDDIDIDIDGDDDD

Nearest PDB structures (foldseek):
  3jss-assembly1_A-2  TM=3.677E-01  e=3.708E-01  Mus musculus
  3juz-assembly1_A-2  TM=3.411E-01  e=1.040E+00  Mus musculus

Sequence (88 aa):
WYGGPWGSPFYSPYYYPPYYEQPLPTADMLNSALPEGTLEPGGTQEGFLYFQGVARREDAVTLQVKLVDAQTGEPFGSLRIPFQVSTK

Organism: NCBI:txid2316728

Solvent-accessible surface area (backbone atoms only — not comparable to full-atom values): 6348 Å² total; per-residue (Å²): 140,88,83,77,93,74,71,63,96,80,73,68,99,72,79,71,74,78,83,75,77,77,66,80,81,42,73,67,52,66,76,44,32,49,78,84,81,85,76,58,93,91,58,86,85,76,59,45,85,86,76,84,84,67,82,94,77,62,62,60,50,66,53,75,45,80,39,52,42,87,88,78,63,47,76,78,49,70,51,74,50,78,45,77,51,75,86,127

Secondary structure (DSSP, 8-state):
--------TT--TT-PPP--PPPSSPHHHHHHBPPPSPPPTT-----B-------SS-SEEEEEEEEE-TTT--EEEEEEEEEE----